Protein AF-A0A6I7WZY6-F1 (afdb_monomer)

Sequence (73 aa):
MKCFKLKGCAQQFKEALTMATFRKLSNGKYRADVRKNGSFIQAKTFNTKQQAEEFSASLESSIDSILRLKPKK

Nearest PDB structures (foldseek):
  5nlv-assembly1_A  TM=6.469E-01  e=8.321E-01  Homo sapiens
  7yz4-assembly1_A  TM=5.858E-01  e=9.474E-01  Mus musculus
  8fw5-assembly1_E  TM=5.432E-01  e=7.799E-01  Escherichia coli
  9gco-assembly1_C  TM=7.299E-01  e=2.853E+00  Xenorhabdus bovienii SS-2004
  7t3b-assembly1_E  TM=5.329E-01  e=3.698E+00  Homo sapiens

Radius of gyration: 16.69 Å; Cα contacts (8 Å, |Δi|>4): 72; chains: 1; bounding box: 53×40×33 Å

Mean predicted aligned error: 11.17 Å

Solvent-accessible surface area (backbone atoms only — not comparable to full-atom values): 4623 Å² total; per-residue (Å²): 134,86,82,80,80,78,78,78,80,73,77,78,78,75,84,60,71,58,55,69,44,78,44,78,45,96,87,65,30,25,33,30,39,37,28,50,81,92,40,80,74,52,71,53,76,30,76,43,66,64,60,34,52,53,49,51,55,54,51,50,54,51,50,53,53,56,60,68,69,53,77,83,127

pLDDT: mean 74.08, std 17.31, range [38.59, 92.31]

Secondary structure (DSSP, 8-state):
----------------SEEEEEEE-TTS-EEEEEEETTEEEEEEEESSHHHHHHHHHHHHHHHHHHHHHS---

Structure (mmCIF, N/CA/C/O backbone):
data_AF-A0A6I7WZY6-F1
#
_entry.id   AF-A0A6I7WZY6-F1
#
loop_
_atom_site.group_PDB
_atom_site.id
_atom_site.type_symbol
_atom_site.label_atom_id
_atom_site.label_alt_id
_atom_site.label_comp_id
_atom_site.label_asym_id
_atom_site.label_entity_id
_atom_site.label_seq_id
_atom_site.pdbx_PDB_ins_code
_atom_site.Cartn_x
_atom_site.Cartn_y
_atom_site.Cartn_z
_atom_site.occupancy
_atom_site.B_iso_or_equiv
_atom_site.auth_seq_id
_atom_site.auth_comp_id
_atom_site.auth_asym_id
_atom_site.auth_atom_id
_atom_site.pdbx_PDB_model_num
ATOM 1 N N . MET A 1 1 ? -28.283 31.011 -4.681 1.00 41.00 1 MET A N 1
ATOM 2 C CA . MET A 1 1 ? -27.979 29.634 -5.130 1.00 41.00 1 MET A CA 1
ATOM 3 C C . MET A 1 1 ? -26.511 29.346 -4.832 1.00 41.00 1 MET A C 1
ATOM 5 O O . MET A 1 1 ? -25.654 30.030 -5.372 1.00 41.00 1 MET A O 1
ATOM 9 N N . LYS A 1 2 ? -26.206 28.449 -3.883 1.00 44.38 2 LYS A N 1
ATOM 10 C CA . LYS A 1 2 ? -24.821 28.120 -3.493 1.00 44.38 2 LYS A CA 1
ATOM 11 C C . LYS A 1 2 ? -24.290 27.030 -4.428 1.00 44.38 2 LYS A C 1
ATOM 13 O O . LYS A 1 2 ? -24.708 25.883 -4.320 1.00 44.38 2 LYS A O 1
ATOM 18 N N . CYS A 1 3 ? -23.390 27.393 -5.341 1.00 38.69 3 CYS A N 1
ATOM 19 C CA . CYS A 1 3 ? -22.657 26.436 -6.169 1.00 38.69 3 CYS A CA 1
ATOM 20 C C . CYS A 1 3 ? -21.724 25.599 -5.286 1.00 38.69 3 CYS A C 1
ATOM 22 O O . CYS A 1 3 ? -20.745 26.109 -4.738 1.00 38.69 3 CYS A O 1
ATOM 24 N N . PHE A 1 4 ? -22.039 24.313 -5.143 1.00 43.44 4 PHE A N 1
ATOM 25 C CA . PHE A 1 4 ? -21.194 23.343 -4.458 1.00 43.44 4 PHE A CA 1
ATOM 26 C C . PHE A 1 4 ? -19.983 23.045 -5.346 1.00 43.44 4 PHE A C 1
ATOM 28 O O . PHE A 1 4 ? -20.082 22.382 -6.376 1.00 43.44 4 PHE A O 1
ATOM 35 N N . LYS A 1 5 ? -18.827 23.597 -4.973 1.00 47.97 5 LYS A N 1
ATOM 36 C CA . LYS A 1 5 ? -17.555 23.366 -5.656 1.00 47.97 5 LYS A CA 1
ATOM 37 C C . LYS A 1 5 ? -17.068 21.971 -5.263 1.00 47.97 5 LYS A C 1
ATOM 39 O O . LYS A 1 5 ? -16.434 21.799 -4.224 1.00 47.97 5 LYS A O 1
ATOM 44 N N . LEU A 1 6 ? -17.427 20.967 -6.062 1.00 50.50 6 LEU A N 1
ATOM 45 C CA . LEU A 1 6 ? -16.899 19.611 -5.939 1.00 50.50 6 LEU A CA 1
ATOM 46 C C . LEU A 1 6 ? -15.392 19.673 -6.218 1.00 50.50 6 LEU A C 1
ATOM 48 O O . LEU A 1 6 ? -14.959 19.824 -7.358 1.00 50.50 6 LEU A O 1
ATOM 52 N N . LYS A 1 7 ? -14.588 19.630 -5.150 1.00 50.34 7 LYS A N 1
ATOM 53 C CA . LYS A 1 7 ? -13.140 19.439 -5.238 1.00 50.34 7 LYS A CA 1
ATOM 54 C C . LYS A 1 7 ? -12.905 18.054 -5.831 1.00 50.34 7 LYS A C 1
ATOM 56 O O . LYS A 1 7 ? -13.007 17.051 -5.131 1.00 50.34 7 LYS A O 1
ATOM 61 N N . GLY A 1 8 ? -12.610 18.012 -7.125 1.00 43.47 8 GLY A N 1
ATOM 62 C CA . GLY A 1 8 ? -12.038 16.840 -7.762 1.00 43.47 8 GLY A CA 1
ATOM 63 C C . GLY A 1 8 ? -10.692 16.537 -7.114 1.00 43.47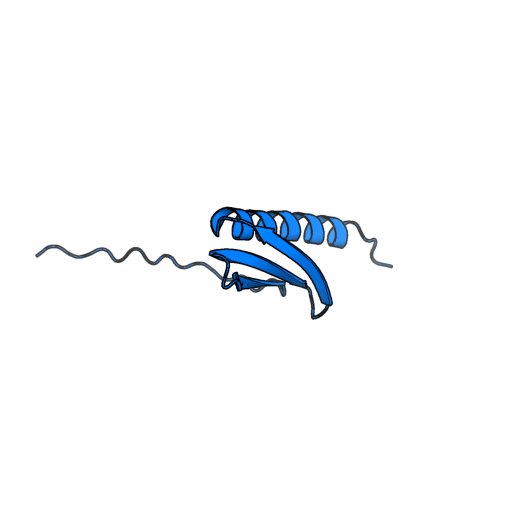 8 GLY A C 1
ATOM 64 O O . GLY A 1 8 ? -9.682 17.140 -7.465 1.00 43.47 8 GLY A O 1
ATOM 65 N N . CYS A 1 9 ? -10.675 15.598 -6.168 1.00 38.59 9 CYS A N 1
ATOM 66 C CA . CYS A 1 9 ? -9.476 14.839 -5.832 1.00 38.59 9 CYS A CA 1
ATOM 67 C C . CYS A 1 9 ? -9.191 13.907 -7.013 1.00 38.59 9 CYS A C 1
ATOM 69 O O . CYS A 1 9 ? -9.475 12.713 -6.976 1.00 38.59 9 CYS A O 1
ATOM 71 N N . ALA A 1 10 ? -8.681 14.483 -8.100 1.00 42.28 10 ALA A N 1
ATOM 72 C CA . ALA A 1 10 ? -8.050 13.731 -9.165 1.00 42.28 10 ALA A CA 1
ATOM 73 C C . ALA A 1 10 ? -6.732 13.188 -8.604 1.00 42.28 10 ALA A C 1
ATOM 75 O O . ALA A 1 10 ? -5.677 13.803 -8.746 1.00 42.28 10 ALA A O 1
ATOM 76 N N . GLN A 1 11 ? -6.803 12.055 -7.905 1.00 54.06 11 GLN A N 1
ATOM 77 C CA . GLN A 1 11 ? -5.621 11.255 -7.632 1.00 54.06 11 GLN A CA 1
ATOM 78 C C . GLN A 1 11 ? -5.151 10.754 -9.003 1.00 54.06 11 GLN A C 1
ATOM 80 O O . GLN A 1 11 ? -5.733 9.842 -9.583 1.00 54.06 11 GLN A O 1
ATOM 85 N N . GLN A 1 12 ? -4.180 11.447 -9.592 1.00 41.72 12 GLN A N 1
ATOM 86 C CA . GLN A 1 12 ? -3.547 11.051 -10.841 1.00 41.72 12 GLN A CA 1
ATOM 87 C C . GLN A 1 12 ? -2.763 9.764 -10.575 1.00 41.72 12 GLN A C 1
ATOM 89 O O . GLN A 1 12 ? -1.636 9.790 -10.083 1.00 41.72 12 GLN A O 1
ATOM 94 N N . PHE A 1 13 ? -3.389 8.627 -10.871 1.00 45.09 13 PHE A N 1
ATOM 95 C CA . PHE A 1 13 ? -2.749 7.320 -10.893 1.00 45.09 13 PHE A CA 1
ATOM 96 C C . PHE A 1 13 ? -1.771 7.289 -12.074 1.00 45.09 13 PHE A C 1
ATOM 98 O O . PHE A 1 13 ? -2.113 6.884 -13.178 1.00 45.09 13 PHE A O 1
ATOM 105 N N . LYS A 1 14 ? -0.535 7.753 -11.862 1.00 44.56 14 LYS A N 1
ATOM 106 C CA . LYS A 1 14 ? 0.589 7.255 -12.657 1.00 44.56 14 LYS A CA 1
ATOM 107 C C . LYS A 1 14 ? 0.777 5.805 -12.233 1.00 44.56 14 LYS A C 1
ATOM 109 O O . LYS A 1 14 ? 1.258 5.549 -11.133 1.00 44.56 14 LYS A O 1
ATOM 114 N N . GLU A 1 15 ? 0.341 4.881 -13.082 1.00 46.78 15 GLU A N 1
ATOM 115 C CA . GLU A 1 15 ? 0.535 3.438 -12.946 1.00 46.78 15 GLU A CA 1
ATOM 116 C C . GLU A 1 15 ? 2.032 3.101 -12.928 1.00 46.78 15 GLU A C 1
ATOM 118 O O . GLU A 1 15 ? 2.641 2.687 -13.910 1.00 46.78 15 GLU A O 1
ATOM 123 N N . ALA A 1 16 ? 2.657 3.273 -11.768 1.00 49.56 16 ALA A N 1
ATOM 124 C CA . ALA A 1 16 ? 3.762 2.424 -11.389 1.00 49.56 16 ALA A CA 1
ATOM 125 C C . ALA A 1 16 ? 3.162 1.032 -11.139 1.00 49.56 16 ALA A C 1
ATOM 127 O O . ALA A 1 16 ? 2.167 0.919 -10.430 1.00 49.56 16 ALA A O 1
ATOM 128 N N . LEU A 1 17 ? 3.759 -0.018 -11.712 1.00 53.06 17 LEU A N 1
ATOM 129 C CA . LEU A 1 17 ? 3.392 -1.449 -11.615 1.00 53.06 17 LEU A CA 1
ATOM 130 C C . LEU A 1 17 ? 3.437 -2.039 -10.179 1.00 53.06 17 LEU A C 1
ATOM 132 O O . LEU A 1 17 ? 3.766 -3.210 -9.966 1.00 53.06 17 LEU A O 1
ATOM 136 N N . THR A 1 18 ? 3.194 -1.211 -9.170 1.00 58.25 18 THR A N 1
ATOM 137 C CA . THR A 1 18 ? 3.178 -1.531 -7.752 1.00 58.25 18 THR A CA 1
ATOM 138 C C . THR A 1 18 ? 1.731 -1.660 -7.300 1.00 58.25 18 THR A C 1
ATOM 140 O O . THR A 1 18 ? 0.979 -0.693 -7.243 1.00 58.25 18 THR A O 1
ATOM 143 N N . MET A 1 19 ? 1.334 -2.890 -6.993 1.00 68.25 19 MET A N 1
ATOM 144 C CA . MET A 1 19 ? 0.007 -3.203 -6.470 1.00 68.25 19 MET A CA 1
ATOM 145 C C . MET A 1 19 ? 0.138 -3.426 -4.964 1.00 68.25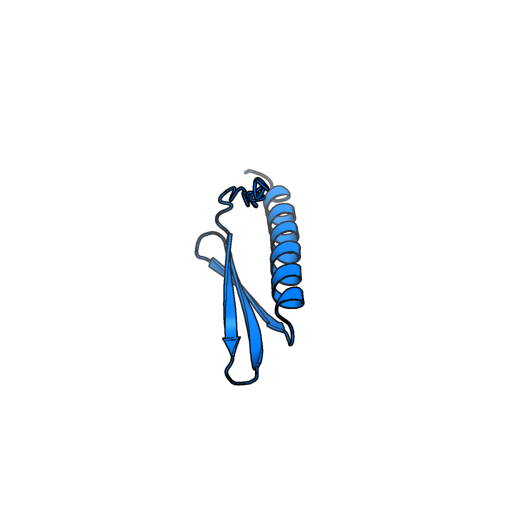 19 MET A C 1
ATOM 147 O O . MET A 1 19 ? 0.268 -4.565 -4.508 1.00 68.25 19 MET A O 1
ATOM 151 N N . ALA A 1 20 ? 0.157 -2.341 -4.187 1.00 73.38 20 ALA A N 1
ATOM 152 C CA . ALA A 1 20 ? 0.026 -2.428 -2.737 1.00 73.38 20 ALA A CA 1
ATOM 153 C C . ALA A 1 20 ? -1.414 -2.844 -2.399 1.00 73.38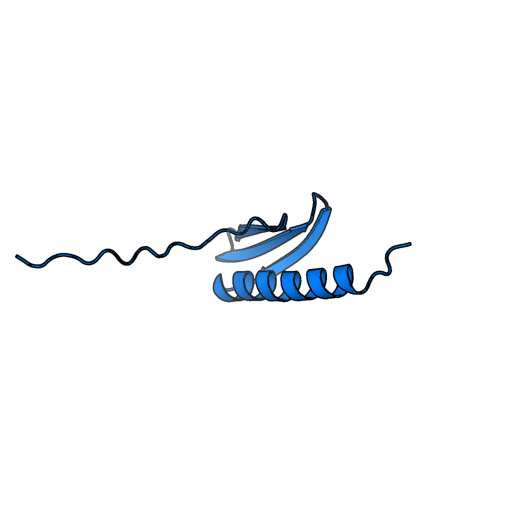 20 ALA A C 1
ATOM 155 O O . ALA A 1 20 ? -2.370 -2.111 -2.644 1.00 73.38 20 ALA A O 1
ATOM 156 N N . THR A 1 21 ? -1.581 -4.060 -1.883 1.00 82.88 21 THR A N 1
ATOM 157 C CA . THR A 1 21 ? -2.888 -4.582 -1.478 1.00 82.88 21 THR A CA 1
ATOM 158 C C . THR A 1 21 ? -3.051 -4.406 0.022 1.00 82.88 21 THR A C 1
ATOM 160 O O . THR A 1 21 ? -2.271 -4.952 0.802 1.00 82.88 21 THR A O 1
ATOM 163 N N . PHE A 1 22 ? -4.092 -3.688 0.435 1.00 84.62 22 PHE A N 1
ATOM 164 C CA . PHE A 1 22 ? -4.439 -3.533 1.844 1.00 84.62 22 PHE A CA 1
ATOM 165 C C . PHE A 1 22 ? -5.605 -4.446 2.195 1.00 84.62 22 PHE A C 1
ATOM 167 O O . PHE A 1 22 ? -6.663 -4.389 1.570 1.00 84.62 22 PHE A O 1
ATOM 174 N N . ARG A 1 23 ? -5.426 -5.288 3.211 1.00 84.94 23 ARG A N 1
ATOM 175 C CA . ARG A 1 23 ? -6.473 -6.181 3.714 1.00 84.94 23 ARG A CA 1
ATOM 176 C C . ARG A 1 23 ? -6.688 -5.928 5.193 1.00 84.94 23 ARG A C 1
ATOM 178 O O . ARG A 1 23 ? -5.733 -5.901 5.968 1.00 84.94 23 ARG A O 1
ATOM 185 N N . LYS A 1 24 ? -7.945 -5.760 5.595 1.00 87.69 24 LYS A N 1
ATOM 186 C CA . LYS A 1 24 ? -8.315 -5.719 7.009 1.00 87.69 24 LYS A CA 1
ATOM 187 C C . LYS A 1 24 ? -8.464 -7.151 7.517 1.00 87.69 24 LYS A C 1
ATOM 189 O O . LYS A 1 24 ? -9.177 -7.953 6.922 1.00 87.69 24 LYS A O 1
ATOM 194 N N . LEU A 1 25 ? -7.764 -7.466 8.595 1.00 87.62 25 LEU A N 1
ATOM 195 C CA . LEU A 1 25 ? -7.871 -8.734 9.302 1.00 87.62 25 LEU A CA 1
ATOM 196 C C . LEU A 1 25 ? -9.061 -8.683 10.273 1.00 87.62 25 LEU A C 1
ATOM 198 O O . LEU A 1 25 ? -9.443 -7.616 10.759 1.00 87.62 25 LEU A O 1
ATOM 202 N N . SER A 1 26 ? -9.628 -9.848 10.592 1.00 81.31 26 SER A N 1
ATOM 203 C CA . SER A 1 26 ? -10.746 -9.988 11.542 1.00 81.31 26 SER A CA 1
ATOM 204 C C . SER A 1 26 ? -10.405 -9.491 12.952 1.00 81.31 26 SER A C 1
ATOM 206 O O . SER A 1 26 ? -11.285 -9.063 13.688 1.00 81.31 26 SER A O 1
ATOM 208 N N . ASN A 1 27 ? -9.117 -9.456 13.299 1.00 83.12 27 ASN A N 1
ATOM 209 C CA . ASN A 1 27 ? -8.590 -8.893 14.545 1.00 83.12 27 ASN A CA 1
ATOM 210 C C . ASN A 1 27 ? -8.503 -7.349 14.556 1.00 83.12 27 ASN A C 1
ATOM 212 O O . ASN A 1 27 ? -7.885 -6.779 15.451 1.00 83.12 27 ASN A O 1
ATOM 216 N N . GLY A 1 28 ? -9.052 -6.668 13.544 1.00 84.56 28 GLY A N 1
ATOM 217 C CA . GLY A 1 28 ? -9.031 -5.208 13.425 1.00 84.56 28 GLY A CA 1
ATOM 218 C C . GLY A 1 28 ? -7.710 -4.621 12.920 1.00 84.56 28 GLY A C 1
ATOM 219 O O . GLY A 1 28 ? -7.638 -3.412 12.713 1.00 84.56 28 GLY A O 1
ATOM 220 N N . LYS A 1 29 ? -6.688 -5.451 12.678 1.00 89.94 29 LYS A N 1
ATOM 221 C CA . LYS A 1 29 ? -5.395 -5.020 12.130 1.00 89.94 29 LYS A CA 1
ATOM 222 C C . LYS A 1 29 ? -5.457 -4.881 10.611 1.00 89.94 29 LYS A C 1
ATOM 224 O O . LYS A 1 29 ? -6.273 -5.508 9.936 1.00 89.94 29 LYS A O 1
ATOM 229 N N . TYR A 1 30 ? -4.551 -4.087 10.060 1.00 88.31 30 TYR A N 1
ATOM 230 C CA . TYR A 1 30 ? -4.393 -3.866 8.628 1.00 88.31 30 TYR A CA 1
ATOM 231 C C . TYR A 1 30 ? -3.128 -4.556 8.145 1.00 88.31 30 TYR A C 1
ATOM 233 O O . TYR A 1 30 ? -2.057 -4.375 8.712 1.00 88.31 30 TYR A O 1
ATOM 241 N N . ARG A 1 31 ? -3.230 -5.352 7.089 1.00 88.00 31 ARG A N 1
ATOM 242 C CA . ARG A 1 31 ? -2.087 -5.965 6.420 1.00 88.00 31 ARG A CA 1
ATOM 243 C C . ARG A 1 31 ? -1.851 -5.250 5.097 1.00 88.00 31 ARG A C 1
ATOM 245 O O . ARG A 1 31 ? -2.783 -5.131 4.306 1.00 88.00 31 ARG A O 1
ATOM 252 N N . ALA A 1 32 ? -0.627 -4.780 4.884 1.00 88.94 32 ALA A N 1
ATOM 253 C CA . ALA A 1 32 ? -0.158 -4.273 3.602 1.00 88.94 32 ALA A CA 1
ATOM 254 C C . ALA A 1 32 ? 0.700 -5.348 2.938 1.00 88.94 32 ALA A C 1
ATOM 256 O O . ALA A 1 32 ? 1.735 -5.733 3.484 1.00 88.94 32 ALA A O 1
ATOM 257 N N . ASP A 1 33 ? 0.265 -5.830 1.779 1.00 86.50 33 ASP A N 1
ATOM 258 C CA . ASP A 1 33 ? 1.016 -6.741 0.924 1.00 86.50 33 ASP A CA 1
ATOM 259 C C . ASP A 1 33 ? 1.525 -5.948 -0.289 1.00 86.50 33 ASP A C 1
ATOM 261 O O . ASP A 1 33 ? 0.733 -5.507 -1.123 1.00 86.50 33 ASP A O 1
ATOM 265 N N . VAL A 1 34 ? 2.842 -5.750 -0.395 1.00 85.81 34 VAL A N 1
ATOM 266 C CA . VAL A 1 34 ? 3.457 -4.989 -1.494 1.00 85.81 34 VAL A CA 1
ATOM 267 C C . VAL A 1 34 ? 4.008 -5.945 -2.546 1.00 85.81 34 VAL A C 1
ATOM 269 O O . VAL A 1 34 ? 4.815 -6.836 -2.255 1.00 85.81 34 VAL A O 1
ATOM 272 N N . ARG A 1 35 ? 3.570 -5.747 -3.792 1.00 85.19 35 ARG A N 1
ATOM 273 C CA . ARG A 1 35 ? 4.008 -6.512 -4.964 1.00 85.19 35 ARG A CA 1
ATOM 274 C C . ARG A 1 35 ? 4.533 -5.572 -6.039 1.00 85.19 35 ARG A C 1
ATOM 276 O O . ARG A 1 35 ? 3.912 -4.543 -6.305 1.00 85.19 35 ARG A O 1
ATOM 283 N N . LYS A 1 36 ? 5.635 -5.952 -6.687 1.00 79.12 36 LYS A N 1
ATOM 284 C CA . LYS A 1 36 ? 6.212 -5.229 -7.830 1.00 79.12 36 LYS A CA 1
ATOM 285 C C . LYS A 1 36 ? 6.418 -6.199 -8.986 1.00 79.12 36 LYS A C 1
ATOM 287 O O . LYS A 1 36 ? 7.050 -7.234 -8.798 1.00 79.12 36 LYS A O 1
ATOM 292 N N . ASN A 1 37 ? 5.898 -5.866 -10.168 1.00 77.50 37 ASN A N 1
ATOM 293 C CA . ASN A 1 37 ? 6.054 -6.672 -11.390 1.00 77.50 37 ASN A CA 1
ATOM 294 C C . ASN A 1 37 ? 5.647 -8.152 -11.206 1.00 77.50 37 ASN A C 1
ATOM 296 O O . ASN A 1 37 ? 6.321 -9.053 -11.691 1.00 77.50 37 ASN A O 1
ATOM 300 N N . GLY A 1 38 ? 4.581 -8.411 -10.441 1.00 73.69 38 GLY A N 1
ATOM 301 C CA . GLY A 1 38 ? 4.107 -9.770 -10.139 1.00 73.69 38 GLY A CA 1
ATOM 302 C C . GLY A 1 38 ? 4.862 -10.495 -9.016 1.00 73.69 38 GLY A C 1
ATOM 303 O O . GLY A 1 38 ? 4.339 -11.468 -8.477 1.00 73.69 38 GLY A O 1
ATOM 304 N N . SER A 1 39 ? 6.021 -9.989 -8.588 1.00 80.56 39 SER A N 1
ATOM 305 C CA . SER A 1 39 ? 6.799 -10.561 -7.487 1.00 80.56 39 SER A CA 1
ATOM 306 C C . SER A 1 39 ? 6.368 -9.999 -6.137 1.00 80.56 39 SER A C 1
ATOM 308 O O . SER A 1 39 ? 6.181 -8.790 -5.960 1.00 80.56 39 SER A O 1
ATOM 310 N N . PHE A 1 40 ? 6.230 -10.892 -5.160 1.00 83.44 40 PHE A N 1
ATOM 311 C CA . PHE A 1 40 ? 6.022 -10.517 -3.769 1.00 83.44 40 PHE A CA 1
ATOM 312 C C . PHE A 1 40 ? 7.314 -9.940 -3.188 1.00 83.44 40 PHE A C 1
ATOM 314 O O . PHE A 1 40 ? 8.356 -10.588 -3.257 1.00 83.44 40 PHE A O 1
ATOM 321 N N . ILE A 1 41 ? 7.241 -8.732 -2.625 1.00 84.81 41 ILE A N 1
ATOM 322 C CA . ILE A 1 41 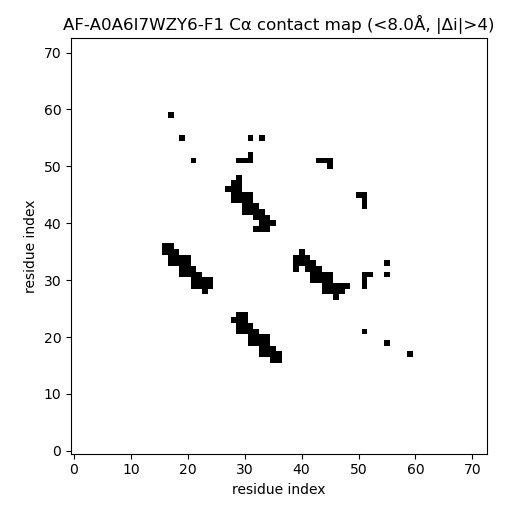? 8.393 -8.097 -1.977 1.00 84.81 41 ILE A CA 1
ATOM 323 C C . ILE A 1 41 ? 8.306 -8.301 -0.471 1.00 84.81 41 ILE A C 1
ATOM 325 O O . ILE A 1 41 ? 9.179 -8.913 0.136 1.00 84.81 41 ILE A O 1
ATOM 329 N N . GLN A 1 42 ? 7.244 -7.774 0.140 1.00 86.50 42 GLN A N 1
ATOM 330 C CA . GLN A 1 42 ? 7.095 -7.789 1.585 1.00 86.50 42 GLN A CA 1
ATOM 331 C C . GLN A 1 42 ? 5.629 -7.656 1.988 1.00 86.50 42 GLN A C 1
ATOM 333 O O . GLN A 1 42 ? 4.834 -6.991 1.321 1.00 86.50 42 GLN A O 1
ATOM 338 N N . ALA A 1 43 ? 5.295 -8.264 3.124 1.00 89.56 43 ALA A N 1
ATOM 339 C CA . ALA A 1 43 ? 4.041 -8.039 3.819 1.00 89.56 43 ALA A CA 1
ATOM 340 C C . ALA A 1 43 ? 4.317 -7.605 5.252 1.00 89.56 43 ALA A C 1
ATOM 342 O O . ALA A 1 43 ? 5.208 -8.148 5.909 1.00 89.56 43 ALA A O 1
ATOM 343 N N . LYS A 1 44 ? 3.525 -6.656 5.747 1.00 90.19 44 LYS A N 1
ATOM 344 C CA . LYS A 1 44 ? 3.584 -6.236 7.146 1.00 90.19 44 LYS A CA 1
ATOM 345 C C . LYS A 1 44 ? 2.194 -5.906 7.671 1.00 90.19 44 LYS A C 1
ATOM 347 O O . LYS A 1 44 ? 1.327 -5.427 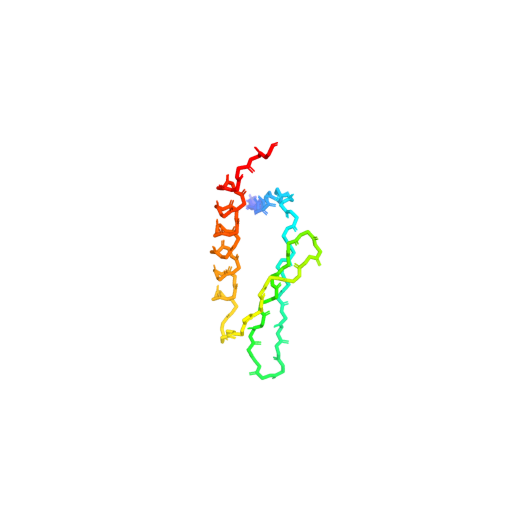6.941 1.00 90.19 44 LYS A O 1
ATOM 352 N N . THR A 1 45 ? 1.977 -6.216 8.943 1.00 92.31 45 THR A N 1
ATOM 353 C CA . THR A 1 45 ? 0.731 -5.927 9.654 1.00 92.31 45 THR A CA 1
ATOM 354 C C . THR A 1 45 ? 0.899 -4.708 10.546 1.00 92.31 45 THR A C 1
ATOM 356 O O . THR A 1 45 ? 1.899 -4.594 11.254 1.00 92.31 45 THR A O 1
ATOM 359 N N . PHE A 1 46 ? -0.111 -3.853 10.558 1.00 91.00 46 PHE A N 1
ATOM 360 C CA . PHE A 1 46 ? -0.186 -2.603 11.297 1.00 91.00 46 PHE A CA 1
ATOM 361 C C . PHE A 1 46 ? -1.509 -2.514 12.046 1.00 91.00 46 PHE A C 1
ATOM 363 O O . PHE A 1 46 ? -2.491 -3.169 11.692 1.00 91.00 46 PHE A O 1
ATOM 370 N N . ASN A 1 47 ? -1.550 -1.684 13.082 1.00 89.94 47 ASN A N 1
ATOM 371 C CA . ASN A 1 47 ? -2.777 -1.471 13.845 1.00 89.94 47 ASN A CA 1
ATOM 372 C C . ASN A 1 47 ? -3.684 -0.431 13.174 1.00 89.94 47 ASN A C 1
ATOM 374 O O . ASN A 1 47 ? -4.901 -0.503 13.312 1.00 89.94 47 ASN A O 1
ATOM 378 N N . THR A 1 48 ? -3.111 0.507 12.414 1.00 89.75 48 THR A N 1
ATOM 379 C CA . THR A 1 48 ? -3.853 1.570 11.72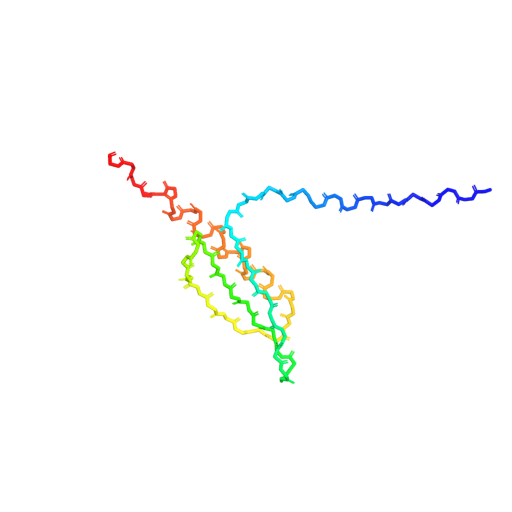7 1.00 89.75 48 THR A CA 1
ATOM 380 C C . THR A 1 48 ? -3.669 1.497 10.215 1.00 89.75 48 THR A C 1
ATOM 382 O O . THR A 1 48 ? -2.650 1.023 9.709 1.00 89.75 48 THR A O 1
ATOM 385 N N . LYS A 1 49 ? -4.673 1.988 9.477 1.00 84.62 49 LYS A N 1
ATOM 386 C CA . LYS A 1 49 ? -4.627 2.061 8.012 1.00 84.62 49 LYS A CA 1
ATOM 387 C C . LYS A 1 49 ? -3.545 3.031 7.528 1.00 84.62 49 LYS A C 1
ATOM 389 O O . LYS A 1 49 ? -2.817 2.705 6.602 1.00 84.62 49 LYS A O 1
ATOM 394 N N . GLN A 1 50 ? -3.403 4.172 8.202 1.00 87.81 50 GLN A N 1
ATOM 395 C CA . GLN A 1 50 ? -2.426 5.202 7.843 1.00 87.81 50 GLN A CA 1
ATOM 396 C C . GLN A 1 50 ? -0.985 4.670 7.880 1.00 87.81 50 GLN A C 1
ATOM 398 O O . GLN A 1 50 ? -0.230 4.886 6.941 1.00 87.81 50 GLN A O 1
ATOM 403 N N . GLN A 1 51 ? -0.627 3.883 8.902 1.00 87.56 51 GLN A N 1
ATOM 404 C CA . GLN A 1 51 ? 0.695 3.248 8.974 1.00 87.56 51 GLN A CA 1
ATOM 405 C C . GLN A 1 51 ? 0.938 2.269 7.822 1.00 87.56 51 GLN A C 1
ATOM 407 O O . GLN A 1 51 ? 2.054 2.166 7.320 1.00 87.56 51 GLN A O 1
ATOM 412 N N . ALA A 1 52 ? -0.100 1.543 7.403 1.00 85.69 52 ALA A N 1
ATOM 413 C CA . ALA A 1 52 ? -0.011 0.627 6.275 1.00 85.69 52 ALA A CA 1
ATOM 414 C C . ALA A 1 52 ? 0.237 1.385 4.957 1.00 85.69 52 ALA A C 1
ATOM 416 O O . ALA A 1 52 ? 1.080 0.966 4.162 1.00 85.69 52 ALA A O 1
ATOM 417 N N . GLU A 1 53 ? -0.452 2.511 4.756 1.00 86.50 53 GLU A N 1
ATOM 418 C CA . GLU A 1 53 ? -0.282 3.394 3.596 1.00 86.50 53 GLU A CA 1
ATOM 419 C C . GLU A 1 53 ? 1.119 4.032 3.573 1.00 86.50 53 GLU A C 1
ATOM 421 O O . GLU A 1 53 ? 1.839 3.883 2.585 1.00 86.50 53 GLU A O 1
ATOM 426 N N . GLU A 1 54 ? 1.561 4.645 4.675 1.00 90.19 54 GLU A N 1
ATOM 427 C CA . GLU A 1 54 ? 2.901 5.243 4.795 1.00 90.19 54 GLU A CA 1
ATOM 428 C C . GLU A 1 54 ? 4.015 4.212 4.567 1.00 90.19 54 GLU A C 1
ATOM 430 O O . GLU A 1 54 ? 4.979 4.476 3.844 1.00 90.19 54 GLU A O 1
ATOM 435 N N . PHE A 1 55 ? 3.861 3.006 5.124 1.00 89.38 55 PHE A N 1
ATOM 436 C CA . PHE A 1 55 ? 4.794 1.907 4.896 1.00 89.38 55 PHE A CA 1
ATOM 437 C C . PHE A 1 55 ? 4.889 1.538 3.417 1.00 89.38 55 PHE A C 1
ATOM 439 O O . PHE A 1 55 ? 5.995 1.388 2.902 1.00 89.38 55 PHE A O 1
ATOM 446 N N . SER A 1 56 ? 3.751 1.408 2.729 1.00 85.44 56 SER A N 1
ATOM 447 C CA . SER A 1 56 ? 3.748 1.067 1.306 1.00 85.44 56 SER A CA 1
ATOM 448 C C . SER A 1 56 ? 4.464 2.130 0.467 1.00 85.44 56 SER A C 1
ATOM 450 O O . SER A 1 56 ? 5.335 1.779 -0.324 1.00 85.44 56 SER A O 1
ATOM 452 N N . ALA A 1 57 ? 4.207 3.417 0.721 1.00 86.44 57 ALA A N 1
ATOM 453 C CA . ALA A 1 57 ? 4.833 4.523 -0.001 1.00 86.44 57 ALA A CA 1
ATOM 454 C C . ALA A 1 57 ? 6.350 4.609 0.254 1.00 86.44 57 ALA A C 1
ATOM 456 O O . ALA A 1 57 ? 7.144 4.791 -0.671 1.00 86.44 57 ALA A O 1
ATOM 457 N N . SER A 1 58 ? 6.775 4.439 1.509 1.00 88.62 58 SER A N 1
ATOM 458 C CA . SER A 1 58 ? 8.197 4.428 1.874 1.00 88.62 58 SER A CA 1
ATOM 459 C C . SER A 1 58 ? 8.943 3.255 1.229 1.00 88.62 58 SER A C 1
ATOM 461 O O . SER A 1 58 ? 10.044 3.413 0.689 1.00 88.62 58 SER A O 1
ATOM 463 N N . LEU A 1 59 ? 8.321 2.075 1.235 1.00 86.62 59 LEU A N 1
ATOM 464 C CA . LEU A 1 59 ? 8.885 0.865 0.654 1.00 86.62 59 LEU A CA 1
ATOM 465 C C . LEU A 1 59 ? 8.975 0.969 -0.873 1.00 86.62 59 LEU A C 1
ATOM 467 O O . LEU A 1 59 ? 9.971 0.549 -1.455 1.00 86.62 59 LEU A O 1
ATOM 471 N N . GLU A 1 60 ? 7.997 1.603 -1.520 1.00 82.88 60 GLU A N 1
ATOM 472 C CA . GLU A 1 60 ? 8.049 1.913 -2.950 1.00 82.88 60 GLU A CA 1
ATOM 473 C C . GLU A 1 60 ? 9.219 2.826 -3.311 1.00 82.88 60 GLU A C 1
ATOM 475 O O . GLU A 1 60 ? 9.979 2.501 -4.223 1.00 82.88 60 GLU A O 1
ATOM 480 N N . SER A 1 61 ? 9.403 3.924 -2.574 1.00 85.25 61 SER A N 1
ATOM 481 C CA . SER A 1 61 ? 10.535 4.838 -2.776 1.00 85.25 61 SER A CA 1
ATOM 482 C C . SER A 1 61 ? 11.882 4.121 -2.605 1.00 85.25 61 SER A C 1
ATOM 484 O O . SER A 1 61 ? 12.815 4.302 -3.394 1.00 85.25 61 SER A O 1
ATOM 486 N N . SER A 1 62 ? 11.960 3.226 -1.617 1.00 86.69 62 SER A N 1
ATOM 487 C CA . SER A 1 62 ? 13.149 2.409 -1.363 1.00 86.69 62 SER A CA 1
ATOM 488 C C . SER A 1 62 ? 13.432 1.437 -2.515 1.00 86.69 62 SER A C 1
ATOM 490 O O . SER A 1 62 ? 14.565 1.358 -2.990 1.00 86.69 62 SER A O 1
ATOM 492 N N . ILE A 1 63 ? 12.408 0.728 -3.010 1.00 82.69 63 ILE A N 1
ATOM 493 C CA . ILE A 1 63 ? 12.538 -0.179 -4.161 1.00 82.69 63 ILE A CA 1
ATOM 494 C C . ILE A 1 63 ? 12.974 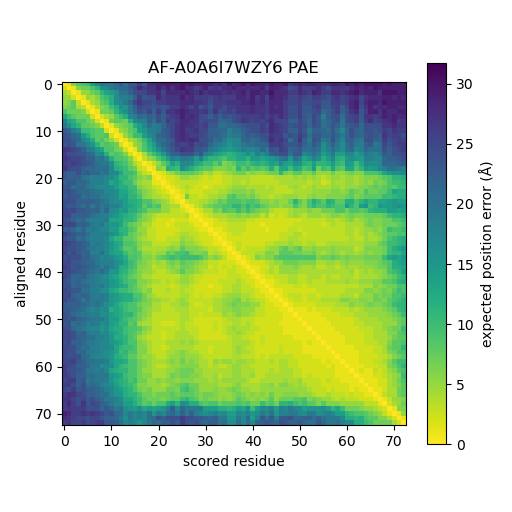0.593 -5.406 1.00 82.69 63 ILE A C 1
ATOM 496 O O . ILE A 1 63 ? 13.874 0.138 -6.108 1.00 82.69 63 ILE A O 1
ATOM 500 N N . ASP A 1 64 ? 12.345 1.734 -5.694 1.00 82.88 64 ASP A N 1
ATOM 501 C CA . ASP A 1 64 ? 12.664 2.541 -6.873 1.00 82.88 64 ASP A CA 1
ATOM 502 C C . ASP A 1 64 ? 14.126 3.004 -6.839 1.00 82.88 64 ASP A C 1
ATOM 504 O O . ASP A 1 64 ? 14.852 2.859 -7.822 1.00 82.88 64 ASP A O 1
ATOM 508 N N . SER A 1 65 ? 14.593 3.438 -5.668 1.00 83.69 65 SER A N 1
ATOM 509 C CA . SER A 1 65 ? 15.990 3.818 -5.446 1.00 83.69 65 SER A CA 1
ATOM 510 C C . SER A 1 65 ? 16.947 2.649 -5.703 1.00 83.69 65 SER A C 1
ATOM 512 O O . SER A 1 65 ? 17.924 2.798 -6.434 1.00 83.69 65 SER A O 1
ATOM 514 N N . ILE A 1 66 ? 16.645 1.456 -5.175 1.00 81.38 66 ILE A N 1
ATOM 515 C CA . ILE A 1 66 ? 17.462 0.249 -5.390 1.00 81.38 66 ILE A CA 1
ATOM 516 C C . ILE A 1 66 ? 17.477 -0.157 -6.870 1.00 81.38 66 ILE A C 1
ATOM 518 O O . ILE A 1 66 ? 18.526 -0.528 -7.397 1.00 81.38 66 ILE A O 1
ATOM 522 N N . LEU A 1 67 ? 16.330 -0.103 -7.552 1.00 77.31 67 LEU A N 1
ATOM 523 C CA . LEU A 1 67 ? 16.226 -0.457 -8.969 1.00 77.31 67 LEU A CA 1
ATOM 524 C C . LEU A 1 67 ? 17.007 0.513 -9.860 1.00 77.31 67 LEU A C 1
ATOM 526 O O . LEU A 1 67 ? 17.632 0.061 -10.816 1.00 77.31 67 LEU A O 1
ATOM 530 N N . ARG A 1 68 ? 17.017 1.812 -9.536 1.00 79.75 68 ARG A N 1
ATOM 531 C CA . ARG A 1 68 ? 17.816 2.822 -10.252 1.00 79.75 68 ARG A CA 1
ATOM 532 C C . ARG A 1 68 ? 19.318 2.629 -10.085 1.00 79.75 68 ARG A C 1
ATOM 534 O O . ARG A 1 68 ? 20.065 2.917 -11.012 1.00 79.75 68 ARG A O 1
ATOM 541 N N . LEU A 1 69 ? 19.758 2.162 -8.917 1.00 79.31 69 LEU A N 1
ATOM 542 C CA . LEU A 1 69 ? 21.176 1.942 -8.624 1.00 79.31 69 LEU A CA 1
ATOM 543 C C . LEU A 1 69 ? 21.754 0.707 -9.322 1.00 79.31 69 LEU A C 1
ATOM 545 O O . LEU A 1 69 ? 22.974 0.575 -9.407 1.00 79.31 69 LEU A O 1
ATOM 549 N N . LYS A 1 70 ? 20.916 -0.210 -9.820 1.00 72.75 70 LYS A N 1
ATOM 550 C CA . LYS A 1 70 ? 21.416 -1.375 -10.555 1.00 72.75 70 LYS A CA 1
ATOM 551 C C . LYS A 1 70 ? 21.993 -0.923 -11.905 1.00 72.75 70 LYS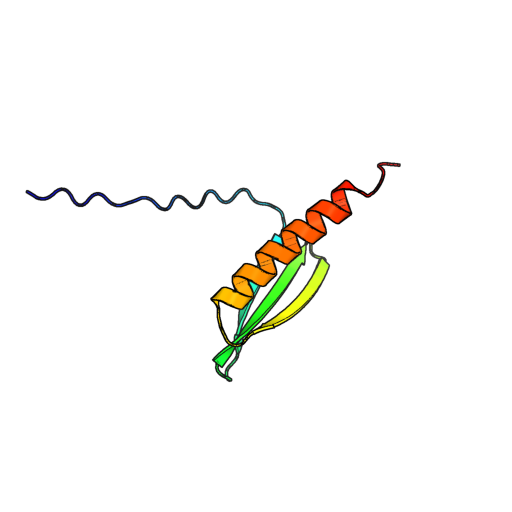 A C 1
ATOM 553 O O . LYS A 1 70 ? 21.250 -0.358 -12.709 1.00 72.75 70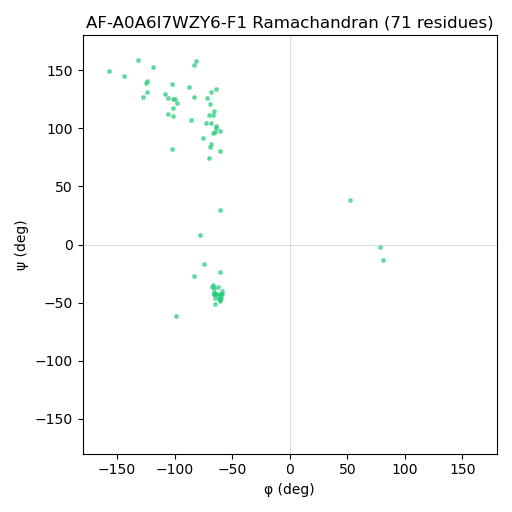 LYS A O 1
ATOM 558 N N . PRO A 1 71 ? 23.284 -1.183 -12.187 1.00 63.44 71 PRO A N 1
ATOM 559 C CA . PRO A 1 71 ? 23.883 -0.801 -13.456 1.00 63.44 71 PRO A CA 1
ATOM 560 C C . PRO A 1 71 ? 23.197 -1.558 -14.597 1.00 63.44 71 PRO A C 1
ATOM 562 O O . PRO A 1 71 ? 22.977 -2.770 -14.511 1.00 63.44 71 PRO A O 1
ATOM 565 N N . LYS A 1 72 ? 22.849 -0.836 -15.667 1.00 61.09 72 LYS A N 1
ATOM 566 C CA . LYS A 1 72 ? 22.476 -1.457 -16.939 1.00 61.09 72 LYS A CA 1
ATOM 567 C C . LYS A 1 72 ? 23.728 -2.156 -17.474 1.00 61.09 72 LYS A C 1
ATOM 569 O O . LYS A 1 72 ? 24.730 -1.483 -17.701 1.00 61.09 72 LYS A O 1
ATOM 574 N N . LYS A 1 73 ? 23.677 -3.487 -17.560 1.00 56.97 73 LYS A N 1
ATOM 575 C CA . LYS A 1 73 ? 24.679 -4.282 -18.280 1.00 56.97 73 LYS A CA 1
ATOM 576 C C . LYS A 1 73 ? 24.734 -3.867 -19.743 1.00 56.97 73 LYS A C 1
ATOM 578 O O . LYS A 1 73 ? 23.654 -3.523 -20.276 1.00 56.97 73 LYS A O 1
#

Foldseek 3Di:
DDPDPPPPPCPPPPDQQWDFDWDQDPVQKIKTFIDHPNDTDDIDIGNDPVVSVVVNVVVVVVVVVVVVPDDDD